Protein AF-A0A673IAR8-F1 (afdb_monomer_lite)

Foldseek 3Di:
DFPDCVNADDDDDDDDPPQFDPPDDQPEDADPLQVVVQVCVVVVHDDDPPDDRPHHPCSCVRNVVDNYDPPQWDFTDDQPDTDDIDGDDDDPPPDDPDDPDPPRDPDDDPPDDDCPDCVNPDDDPVPDDADDDPPPGDDDDDPPPCPDDD

pLDDT: mean 82.91, std 17.42, range [35.47, 97.69]

Sequence (150 aa):
MGGWEGGIRVPGIFRWPGRLNPRREVAEPTSLMDVFPTVVKLAGGMLPEDRILDGRDPMPLLEVRTNRSQHEFMFHYCGMYLNAVCWHPPDSEGAGAGRTGRDGAPQNSDPVERQLTWAKVLWKLWLQPCCGTFPFCSCEESKHTSAGAE

Structure (mmCIF, N/CA/C/O backbone):
data_AF-A0A673IAR8-F1
#
_entry.id   AF-A0A673IAR8-F1
#
loop_
_atom_site.group_PDB
_atom_site.id
_atom_site.type_symbol
_atom_site.label_atom_id
_atom_site.label_alt_id
_atom_site.label_comp_id
_atom_site.label_asym_id
_atom_site.label_entity_id
_atom_site.label_seq_id
_atom_site.pdbx_PDB_ins_code
_atom_site.Cartn_x
_atom_site.Cartn_y
_atom_site.Cartn_z
_atom_site.occupancy
_atom_site.B_iso_or_equiv
_atom_site.auth_seq_id
_atom_site.auth_comp_id
_atom_site.auth_asym_id
_atom_site.auth_atom_id
_atom_site.pdbx_PDB_model_num
ATOM 1 N N . MET A 1 1 ? 20.020 0.991 4.524 1.00 51.44 1 MET A N 1
ATOM 2 C CA . MET A 1 1 ? 19.304 1.657 5.635 1.00 51.44 1 MET A CA 1
ATOM 3 C C . MET A 1 1 ? 17.902 2.024 5.156 1.00 51.44 1 MET A C 1
ATOM 5 O O . MET A 1 1 ? 17.738 3.109 4.620 1.00 51.44 1 MET A O 1
ATOM 9 N N . GLY A 1 2 ? 16.921 1.121 5.255 1.00 62.41 2 GLY A N 1
ATOM 10 C CA . GLY A 1 2 ? 15.584 1.338 4.666 1.00 62.41 2 GLY A CA 1
ATOM 11 C C . GLY A 1 2 ? 14.395 1.006 5.572 1.00 62.41 2 GLY A C 1
ATOM 12 O O . GLY A 1 2 ? 13.291 0.900 5.068 1.00 62.41 2 GLY A O 1
ATOM 13 N N . GLY A 1 3 ? 14.606 0.806 6.877 1.00 74.19 3 GLY A N 1
ATOM 14 C CA . GLY A 1 3 ? 13.558 0.388 7.824 1.00 74.19 3 GLY A CA 1
ATOM 15 C C . GLY A 1 3 ? 13.262 1.403 8.930 1.00 74.19 3 GLY A C 1
ATOM 16 O O . GLY A 1 3 ? 12.807 1.014 9.996 1.00 74.19 3 GLY A O 1
ATOM 17 N N . TRP A 1 4 ? 13.591 2.680 8.726 1.00 84.00 4 TRP A N 1
ATOM 18 C CA . TRP A 1 4 ? 13.324 3.723 9.717 1.00 84.00 4 TRP A CA 1
ATOM 19 C C . TRP A 1 4 ? 11.894 4.240 9.588 1.00 84.00 4 TRP A C 1
ATOM 21 O O . TRP A 1 4 ? 11.406 4.429 8.474 1.00 84.00 4 TRP A O 1
ATOM 31 N N . GLU A 1 5 ? 11.270 4.560 10.722 1.00 83.50 5 GLU A N 1
ATOM 32 C CA . GLU A 1 5 ? 9.880 5.026 10.790 1.00 83.50 5 GLU A CA 1
ATOM 33 C C . GLU A 1 5 ? 9.597 6.195 9.838 1.00 83.50 5 GLU A C 1
ATOM 35 O O . GLU A 1 5 ? 8.595 6.189 9.132 1.00 83.50 5 GLU A O 1
ATOM 40 N N . GLY A 1 6 ? 10.525 7.154 9.733 1.00 88.94 6 GLY A N 1
ATOM 41 C CA . GLY A 1 6 ? 10.377 8.326 8.864 1.00 88.94 6 GLY A CA 1
ATOM 42 C C . GLY A 1 6 ? 10.298 8.025 7.360 1.00 88.94 6 GLY A C 1
ATOM 43 O O . GLY A 1 6 ? 9.932 8.913 6.598 1.00 88.94 6 GLY A O 1
ATOM 44 N N . GLY A 1 7 ? 10.644 6.809 6.922 1.00 87.75 7 GLY A N 1
ATOM 45 C CA . GLY A 1 7 ? 10.480 6.364 5.532 1.00 87.75 7 GLY A CA 1
ATOM 46 C C . GLY A 1 7 ? 9.320 5.389 5.314 1.00 87.75 7 GLY A C 1
ATOM 47 O O . GLY A 1 7 ? 8.922 5.178 4.172 1.00 87.75 7 GLY A O 1
ATOM 48 N N . ILE A 1 8 ? 8.794 4.787 6.383 1.00 90.75 8 ILE A N 1
ATOM 49 C CA . ILE A 1 8 ? 7.769 3.737 6.322 1.00 90.75 8 ILE A CA 1
ATOM 50 C C . ILE A 1 8 ? 6.395 4.274 6.729 1.00 90.75 8 ILE A C 1
ATOM 52 O O . ILE A 1 8 ? 5.400 3.988 6.061 1.00 90.75 8 ILE A O 1
ATOM 56 N N . ARG A 1 9 ? 6.320 5.065 7.805 1.00 92.38 9 ARG A N 1
ATOM 57 C CA . ARG A 1 9 ? 5.063 5.644 8.275 1.00 92.38 9 ARG A CA 1
ATOM 58 C C . ARG A 1 9 ? 4.722 6.881 7.463 1.00 92.38 9 ARG A C 1
ATOM 60 O O . ARG A 1 9 ? 5.439 7.878 7.472 1.00 92.38 9 ARG A O 1
ATOM 67 N N . VAL A 1 10 ? 3.580 6.811 6.793 1.00 94.62 10 VAL A N 1
ATOM 68 C CA . VAL A 1 10 ? 3.050 7.869 5.931 1.00 94.62 10 VAL A CA 1
ATOM 69 C C . VAL A 1 10 ? 1.666 8.317 6.408 1.00 94.62 10 VAL A C 1
ATOM 71 O O . VAL A 1 10 ? 0.982 7.559 7.100 1.00 94.62 10 VAL A O 1
ATOM 74 N N . PRO A 1 11 ? 1.216 9.535 6.054 1.00 95.31 11 PRO A N 1
ATOM 75 C CA . PRO A 1 11 ? -0.139 9.975 6.362 1.00 95.31 11 PRO A CA 1
ATOM 76 C C . PRO A 1 11 ? -1.191 9.106 5.657 1.00 95.31 11 PRO A C 1
ATOM 78 O O . PRO A 1 11 ? -1.165 8.964 4.435 1.00 95.31 11 PRO A O 1
ATOM 81 N N . GLY A 1 12 ? -2.150 8.576 6.418 1.00 94.25 12 GLY A N 1
ATOM 82 C CA . GLY A 1 12 ? -3.324 7.868 5.904 1.00 94.25 12 GLY A CA 1
ATOM 83 C C . GLY A 1 12 ? -4.606 8.549 6.377 1.00 94.25 12 GLY A C 1
ATOM 84 O O . GLY A 1 12 ? -4.857 8.621 7.577 1.00 94.25 12 GLY A O 1
ATOM 85 N N . ILE A 1 13 ? -5.414 9.071 5.449 1.00 95.62 13 ILE A N 1
ATOM 86 C CA . ILE A 1 13 ? -6.659 9.789 5.762 1.00 95.62 13 ILE A CA 1
ATOM 87 C C . ILE A 1 13 ? -7.796 9.210 4.922 1.00 95.62 13 ILE A C 1
ATOM 89 O O . ILE A 1 13 ? -7.731 9.207 3.695 1.00 95.62 13 ILE A O 1
ATOM 93 N N . PHE A 1 14 ? -8.871 8.790 5.589 1.00 94.56 14 PHE A N 1
ATOM 94 C CA . PHE A 1 14 ? -10.102 8.326 4.951 1.00 94.56 14 PHE A CA 1
ATOM 95 C C . PHE A 1 14 ? -11.239 9.312 5.219 1.00 94.56 14 PHE A C 1
ATOM 97 O O . PHE A 1 14 ? -11.453 9.742 6.353 1.00 94.56 14 PHE A O 1
ATOM 104 N N . ARG A 1 15 ? -12.004 9.659 4.177 1.00 95.56 15 ARG A N 1
ATOM 1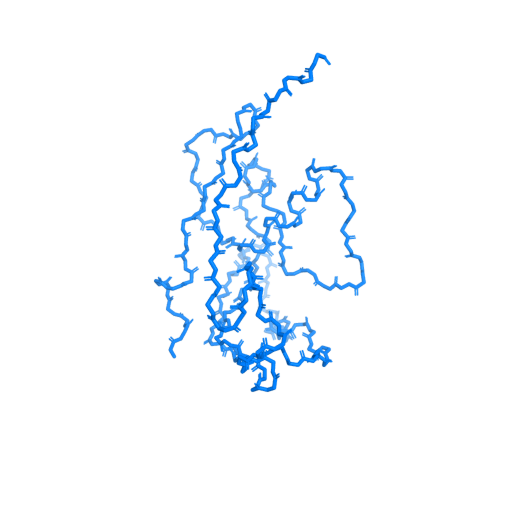05 C CA . ARG A 1 15 ? -13.187 10.521 4.292 1.00 95.56 15 ARG A CA 1
ATOM 106 C C . ARG A 1 15 ? -14.352 9.920 3.519 1.00 95.56 15 ARG A C 1
ATOM 108 O O . ARG A 1 15 ? -14.333 9.895 2.296 1.00 95.56 15 ARG A O 1
ATOM 115 N N . TRP A 1 16 ? -15.395 9.523 4.243 1.00 96.19 16 TRP A N 1
ATOM 116 C CA . TRP A 1 16 ? -16.649 9.057 3.656 1.00 96.19 16 TRP A CA 1
ATOM 117 C C . TRP A 1 16 ? -17.847 9.611 4.438 1.00 96.19 16 TRP A C 1
ATOM 119 O O . TRP A 1 16 ? -18.225 9.059 5.476 1.00 96.19 16 TRP A O 1
ATOM 129 N N . PRO A 1 17 ? -18.448 10.716 3.965 1.00 95.62 17 PRO A N 1
ATOM 130 C CA . PRO A 1 17 ? -19.618 11.310 4.604 1.00 95.62 17 PRO A CA 1
ATOM 131 C C . PRO A 1 17 ? -20.785 10.320 4.690 1.00 95.62 17 PRO A C 1
ATOM 133 O O . PRO A 1 17 ? -21.080 9.623 3.724 1.00 95.62 17 PRO A O 1
ATOM 136 N N . GLY A 1 18 ? -21.443 10.253 5.848 1.00 93.88 18 GLY A N 1
ATOM 137 C CA . GLY A 1 18 ? -22.592 9.367 6.075 1.00 93.88 18 GLY A CA 1
ATOM 138 C C . GLY A 1 18 ? -22.244 7.899 6.345 1.00 93.88 18 GLY A C 1
ATOM 139 O O . GLY A 1 18 ? -23.150 7.117 6.611 1.00 93.88 18 GLY A O 1
ATOM 140 N N . ARG A 1 19 ? -20.958 7.525 6.315 1.00 94.75 19 ARG A N 1
ATOM 141 C CA . ARG A 1 19 ? -20.508 6.153 6.598 1.00 94.75 19 ARG A CA 1
ATOM 142 C C . ARG A 1 19 ? -19.440 6.080 7.681 1.00 94.75 19 ARG A C 1
ATOM 144 O O . ARG A 1 19 ? -19.540 5.248 8.573 1.00 94.75 19 ARG A O 1
ATOM 151 N N . LEU A 1 20 ? -18.429 6.945 7.606 1.00 95.62 20 LEU A N 1
ATOM 152 C CA . LEU A 1 20 ? -17.345 6.992 8.586 1.00 95.62 20 LEU A CA 1
ATOM 153 C C . LEU A 1 20 ? -17.561 8.118 9.595 1.00 95.62 20 LEU A C 1
ATOM 155 O O . LEU A 1 20 ? -17.991 9.219 9.239 1.00 95.62 20 LEU A O 1
ATOM 159 N N . ASN A 1 21 ? -17.203 7.850 10.852 1.00 92.06 21 ASN A N 1
ATOM 160 C CA . ASN A 1 21 ? -17.265 8.847 11.914 1.00 92.06 21 ASN A CA 1
ATOM 161 C C . ASN A 1 21 ? -16.253 9.975 11.643 1.00 92.06 21 ASN A C 1
ATOM 163 O O . ASN A 1 21 ? -15.064 9.700 11.452 1.00 92.06 21 ASN A O 1
ATOM 167 N N . PRO A 1 22 ? -16.687 11.248 11.622 1.00 93.50 22 PRO A N 1
ATOM 168 C CA . PRO A 1 22 ? -15.791 12.365 11.359 1.00 93.50 22 PRO A CA 1
ATOM 169 C C . PRO A 1 22 ? -14.790 12.554 12.503 1.00 93.50 22 PRO A C 1
ATOM 171 O O . PRO A 1 22 ? -15.131 12.362 13.668 1.00 93.50 22 PRO A O 1
ATOM 174 N N . ARG A 1 23 ? -13.576 13.018 12.167 1.00 92.38 23 ARG A N 1
ATOM 175 C CA . ARG A 1 23 ? -12.498 13.348 13.126 1.00 92.38 23 ARG A CA 1
ATOM 176 C C . ARG A 1 23 ? -12.086 12.184 14.034 1.00 92.38 23 ARG A C 1
ATOM 178 O O . ARG A 1 23 ? -11.671 12.400 15.167 1.00 92.38 23 ARG A O 1
ATOM 185 N N . ARG A 1 24 ? -12.203 10.954 13.540 1.00 91.62 24 ARG A N 1
ATOM 186 C CA . ARG A 1 24 ? -11.697 9.782 14.243 1.00 91.62 24 ARG A CA 1
ATOM 187 C C . ARG A 1 24 ? -10.217 9.570 13.941 1.00 91.62 24 ARG A C 1
ATOM 189 O O . ARG A 1 24 ? -9.802 9.663 12.790 1.00 91.62 24 ARG A O 1
ATOM 196 N N . GLU A 1 25 ? -9.470 9.216 14.978 1.00 93.81 25 GLU A N 1
ATOM 197 C CA . GLU A 1 25 ? -8.097 8.737 14.882 1.00 93.81 25 GLU A CA 1
ATOM 198 C C . GLU A 1 25 ? -8.061 7.215 15.073 1.00 93.81 25 GLU A C 1
ATOM 200 O O . GLU A 1 25 ? -8.824 6.651 15.863 1.00 93.81 25 GLU A O 1
ATOM 205 N N . VAL A 1 26 ? -7.202 6.544 14.310 1.00 93.25 26 VAL A N 1
ATOM 206 C CA . VAL A 1 26 ? -6.966 5.102 14.386 1.00 93.25 26 VAL A CA 1
ATOM 207 C C . VAL A 1 26 ? -5.471 4.908 14.599 1.00 93.25 26 VAL A C 1
ATOM 209 O O . VAL A 1 26 ? -4.679 5.276 13.738 1.00 93.25 26 VAL A O 1
ATOM 212 N N . ALA A 1 27 ? -5.100 4.362 15.757 1.00 92.38 27 ALA A N 1
ATOM 213 C CA . ALA A 1 27 ? -3.704 4.121 16.132 1.00 92.38 27 ALA A CA 1
ATOM 214 C C . ALA A 1 27 ? -3.201 2.719 15.736 1.00 92.38 27 ALA A C 1
ATOM 216 O O . ALA A 1 27 ? -2.014 2.432 15.851 1.00 92.38 27 ALA A O 1
ATOM 217 N N . GLU A 1 28 ? -4.106 1.854 15.279 1.00 93.31 28 GLU A N 1
ATOM 218 C CA . GLU A 1 28 ? -3.793 0.500 14.834 1.00 93.31 28 GLU A CA 1
ATOM 219 C C . GLU A 1 28 ? -2.984 0.506 13.524 1.00 93.31 28 GLU A C 1
ATOM 221 O O . GLU A 1 28 ? -3.235 1.344 12.647 1.00 93.31 28 GLU A O 1
ATOM 226 N N . PRO A 1 29 ? -2.036 -0.434 13.359 1.00 92.56 29 PRO A N 1
ATOM 227 C CA . PRO A 1 29 ? -1.214 -0.506 12.163 1.00 92.56 29 PRO A CA 1
ATOM 228 C C . PRO A 1 29 ? -2.052 -0.812 10.917 1.00 92.56 29 PRO A C 1
ATOM 230 O O . PRO A 1 29 ? -2.907 -1.698 10.903 1.00 92.56 29 PRO A O 1
ATOM 233 N N . THR A 1 30 ? -1.783 -0.069 9.847 1.00 94.25 30 THR A N 1
ATOM 234 C CA . THR A 1 30 ? -2.411 -0.239 8.531 1.00 94.25 30 THR A CA 1
ATOM 235 C C . THR A 1 30 ? -1.351 -0.159 7.440 1.00 94.25 30 THR A C 1
ATOM 237 O O . THR A 1 30 ? -0.288 0.439 7.629 1.00 94.25 30 THR A O 1
ATOM 240 N N . SER A 1 31 ? -1.631 -0.777 6.296 1.00 94.56 31 SER A N 1
ATOM 241 C CA . SER A 1 31 ? -0.726 -0.848 5.150 1.00 94.56 31 SER A CA 1
ATOM 242 C C . SER A 1 31 ? -1.320 -0.141 3.936 1.00 94.56 31 SER A C 1
ATOM 244 O O . SER A 1 31 ? -2.527 -0.147 3.720 1.00 94.56 31 SER A O 1
ATOM 246 N N . LEU A 1 32 ? -0.472 0.402 3.059 1.00 95.19 32 LEU A N 1
ATOM 247 C CA . LEU A 1 32 ? -0.923 0.897 1.753 1.00 95.19 32 LEU A CA 1
ATOM 248 C C . LEU A 1 32 ? -1.582 -0.220 0.918 1.00 95.19 32 LEU A C 1
ATOM 250 O O . LEU A 1 32 ? -2.496 0.041 0.136 1.00 95.19 32 LEU A O 1
ATOM 254 N N . MET A 1 33 ? -1.151 -1.470 1.119 1.00 95.94 33 MET A N 1
ATOM 255 C CA . MET A 1 33 ? -1.710 -2.646 0.445 1.00 95.94 33 MET A CA 1
ATOM 256 C C . MET A 1 33 ? -3.171 -2.913 0.830 1.00 95.94 33 MET A C 1
ATOM 258 O O . MET A 1 33 ? -3.875 -3.579 0.077 1.00 95.94 33 MET A O 1
ATOM 262 N N . ASP A 1 34 ? -3.646 -2.357 1.947 1.00 96.12 34 ASP A N 1
ATOM 263 C CA . ASP A 1 34 ? -5.021 -2.502 2.439 1.00 96.12 34 ASP A CA 1
ATOM 264 C C . ASP A 1 34 ? -6.039 -1.808 1.532 1.00 96.12 34 ASP A C 1
ATOM 266 O O . ASP A 1 34 ? -7.195 -2.224 1.455 1.00 96.12 34 ASP A O 1
ATOM 270 N N . VAL A 1 35 ? -5.623 -0.780 0.784 1.00 96.19 35 VAL A N 1
ATOM 271 C CA . VAL A 1 35 ? -6.511 -0.044 -0.129 1.00 96.19 35 VAL A CA 1
ATOM 272 C C . VAL A 1 35 ? -7.084 -0.968 -1.205 1.00 96.19 35 VAL A C 1
ATOM 274 O O . VAL A 1 35 ? -8.273 -0.885 -1.509 1.00 96.19 35 VAL A O 1
ATOM 277 N N . PHE A 1 36 ? -6.274 -1.883 -1.745 1.00 97.06 36 PHE A N 1
ATOM 278 C CA . PHE A 1 36 ? -6.696 -2.796 -2.808 1.00 97.06 36 PHE A CA 1
ATOM 279 C C . PHE A 1 36 ? -7.883 -3.689 -2.404 1.00 97.06 36 PHE A C 1
ATOM 281 O O . PHE A 1 36 ? -8.946 -3.557 -3.020 1.00 97.06 36 PHE A O 1
ATOM 288 N N . PRO A 1 37 ? -7.782 -4.557 -1.373 1.00 96.81 37 PRO A N 1
ATOM 289 C CA . PRO A 1 37 ? -8.891 -5.426 -1.003 1.00 96.81 37 PRO A CA 1
ATOM 290 C C . PRO A 1 37 ? -10.112 -4.640 -0.520 1.00 96.81 37 PRO A C 1
ATOM 292 O O . PRO A 1 37 ? -11.243 -5.082 -0.717 1.00 96.81 37 PRO A O 1
ATOM 295 N N . THR A 1 38 ? -9.896 -3.463 0.064 1.00 96.31 38 THR A N 1
ATOM 296 C CA . THR A 1 38 ? -10.964 -2.570 0.520 1.00 96.31 38 THR A CA 1
ATOM 297 C C . THR A 1 38 ? -11.801 -2.050 -0.634 1.00 96.31 38 THR A C 1
ATOM 299 O O . THR A 1 38 ? -13.018 -2.214 -0.642 1.00 96.31 38 THR A O 1
ATOM 302 N N . VAL A 1 39 ? -11.160 -1.448 -1.639 1.00 97.25 39 VAL A N 1
ATOM 303 C CA . VAL A 1 39 ? -11.864 -0.872 -2.790 1.00 97.25 39 VAL A CA 1
ATOM 304 C C . VAL A 1 39 ? -12.582 -1.962 -3.583 1.00 97.25 39 VAL A C 1
ATOM 306 O O . VAL A 1 39 ? -13.739 -1.765 -3.950 1.00 97.25 39 VAL A O 1
ATOM 309 N N . VAL A 1 40 ? -11.952 -3.126 -3.784 1.00 97.69 40 VAL A N 1
ATOM 310 C CA . VAL A 1 40 ? -12.586 -4.262 -4.478 1.00 97.69 40 VAL A CA 1
ATOM 311 C C . VAL A 1 40 ? -13.864 -4.697 -3.758 1.00 97.69 40 VAL A C 1
ATOM 313 O O . VAL A 1 40 ? -14.914 -4.790 -4.392 1.00 97.69 40 VAL A O 1
ATOM 316 N N . LYS A 1 41 ? -13.811 -4.895 -2.435 1.00 96.25 41 LYS A N 1
ATOM 317 C CA . LYS A 1 41 ? -14.993 -5.272 -1.644 1.00 96.25 41 LYS A CA 1
ATOM 318 C C . LYS A 1 41 ? -16.083 -4.205 -1.672 1.00 96.25 41 LYS A C 1
ATOM 320 O O . LYS A 1 41 ? -17.257 -4.537 -1.813 1.00 96.25 41 LYS A O 1
ATOM 325 N N . LEU A 1 42 ? -15.715 -2.930 -1.554 1.00 96.19 42 LEU A N 1
ATOM 326 C CA . LEU A 1 42 ? -16.669 -1.817 -1.597 1.00 96.19 42 LEU A CA 1
ATOM 327 C C . LEU A 1 42 ? -17.355 -1.685 -2.961 1.00 96.19 42 LEU A C 1
ATOM 329 O O . LEU A 1 42 ? -18.520 -1.299 -3.012 1.00 96.19 42 LEU A O 1
ATOM 333 N N . ALA A 1 43 ? -16.656 -2.032 -4.042 1.00 97.56 43 ALA A N 1
ATOM 334 C CA . ALA A 1 43 ? -17.206 -2.092 -5.392 1.00 97.56 43 ALA A CA 1
ATOM 335 C C . ALA A 1 43 ? -18.036 -3.366 -5.664 1.00 97.56 43 ALA A C 1
ATOM 337 O O . ALA A 1 43 ? -18.586 -3.505 -6.753 1.00 97.56 43 ALA A O 1
ATOM 338 N N . GLY A 1 44 ? -18.127 -4.299 -4.706 1.00 96.94 44 GLY A N 1
ATOM 339 C CA . GLY A 1 44 ? -18.815 -5.583 -4.879 1.00 96.94 44 GLY A CA 1
ATOM 340 C C . GLY A 1 44 ? -18.045 -6.598 -5.733 1.00 96.94 44 GLY A C 1
ATOM 341 O O . GLY A 1 44 ? -18.638 -7.552 -6.230 1.00 96.94 44 GLY A O 1
ATOM 342 N N . GLY A 1 45 ? -16.741 -6.392 -5.931 1.00 97.00 45 GLY A N 1
ATOM 343 C CA . GLY A 1 45 ? -15.876 -7.305 -6.672 1.00 97.00 45 GLY A CA 1
ATOM 344 C C . GLY A 1 45 ? -15.416 -8.508 -5.845 1.00 97.00 45 GLY A C 1
ATOM 345 O O . GLY A 1 45 ? -15.508 -8.527 -4.616 1.00 97.00 45 GLY A O 1
ATOM 346 N N . MET A 1 46 ? -14.871 -9.508 -6.537 1.00 96.56 46 MET A N 1
ATOM 347 C CA . MET A 1 46 ? -14.261 -10.692 -5.930 1.00 96.56 46 MET A CA 1
ATOM 348 C C . MET A 1 46 ? -12.741 -10.538 -5.878 1.00 96.56 46 MET A C 1
ATOM 350 O O . MET A 1 46 ? -12.129 -10.024 -6.816 1.00 96.56 46 MET A O 1
ATOM 354 N N . LEU A 1 47 ? -12.131 -10.980 -4.779 1.00 95.88 47 LEU A N 1
ATOM 355 C CA . LEU A 1 47 ? -10.677 -11.001 -4.649 1.00 95.88 47 LEU A CA 1
ATOM 356 C C . LEU A 1 47 ? -10.094 -12.225 -5.364 1.00 95.88 47 LEU A C 1
ATOM 358 O O . LEU A 1 47 ? -10.753 -13.263 -5.412 1.00 95.88 47 LEU A O 1
ATOM 362 N N . PRO A 1 48 ? -8.870 -12.122 -5.906 1.00 94.56 48 PRO A N 1
ATOM 363 C CA . PRO A 1 48 ? -8.179 -13.272 -6.470 1.00 94.56 48 PRO A CA 1
ATOM 364 C C . PRO A 1 48 ? -7.924 -14.338 -5.395 1.00 94.56 48 PRO A C 1
ATOM 366 O O . PRO A 1 48 ? -7.433 -14.025 -4.313 1.00 94.56 48 PRO A O 1
ATOM 369 N N . GLU A 1 49 ? -8.234 -15.593 -5.720 1.00 93.56 49 GLU A N 1
ATOM 370 C CA . GLU A 1 49 ? -7.971 -16.767 -4.869 1.00 93.56 49 GLU A CA 1
ATOM 371 C C . GLU A 1 49 ? -6.679 -17.500 -5.270 1.00 93.56 49 GLU A C 1
ATOM 373 O O . GLU A 1 49 ? -6.209 -18.386 -4.562 1.00 93.56 49 GLU A O 1
ATOM 378 N N . ASP A 1 50 ? -6.082 -17.120 -6.404 1.00 93.00 50 ASP A N 1
ATOM 379 C CA . ASP A 1 50 ? -4.885 -17.739 -6.984 1.00 93.00 50 ASP A CA 1
ATOM 380 C C . ASP A 1 50 ? -3.567 -17.245 -6.364 1.00 93.00 50 ASP A C 1
ATOM 382 O O . ASP A 1 50 ? -2.491 -17.707 -6.741 1.00 93.00 50 ASP A O 1
ATOM 386 N N . ARG A 1 51 ? -3.631 -16.284 -5.436 1.00 89.19 51 ARG A N 1
ATOM 387 C CA . ARG A 1 51 ? -2.465 -15.674 -4.791 1.00 89.19 51 ARG A CA 1
ATOM 388 C C . ARG A 1 51 ? -2.793 -15.177 -3.392 1.00 89.19 51 ARG A C 1
ATOM 390 O O . ARG A 1 51 ? -3.923 -14.800 -3.095 1.00 89.19 51 ARG A O 1
ATOM 397 N N . ILE A 1 52 ? -1.768 -15.111 -2.552 1.00 90.31 52 ILE A N 1
ATOM 398 C CA . ILE A 1 52 ? -1.873 -14.528 -1.215 1.00 90.31 52 ILE A CA 1
ATOM 399 C C . ILE A 1 52 ? -1.891 -13.002 -1.340 1.00 90.31 52 ILE A C 1
ATOM 401 O O . ILE A 1 52 ? -1.123 -12.421 -2.106 1.00 90.31 52 ILE A O 1
ATOM 405 N N . LEU A 1 53 ? -2.779 -12.360 -0.583 1.00 91.62 53 LEU A N 1
ATOM 406 C CA . LEU A 1 53 ? -2.841 -10.909 -0.453 1.00 91.62 53 LEU A CA 1
ATOM 407 C C . LEU A 1 53 ? -2.409 -10.515 0.959 1.00 91.62 53 LEU A C 1
ATOM 409 O O . LEU A 1 53 ? -3.043 -10.912 1.936 1.00 91.62 53 LEU A O 1
ATOM 413 N N . ASP A 1 54 ? -1.365 -9.695 1.051 1.00 91.75 54 ASP A N 1
ATOM 414 C CA . ASP A 1 54 ? -0.895 -9.155 2.332 1.00 91.75 54 ASP A CA 1
ATOM 415 C C . ASP A 1 54 ? -1.821 -8.052 2.867 1.00 91.75 54 ASP A C 1
ATOM 417 O O . ASP A 1 54 ? -1.927 -7.844 4.075 1.00 91.75 54 ASP A O 1
ATOM 421 N N . GLY A 1 55 ? -2.510 -7.345 1.965 1.00 93.56 55 GLY A N 1
ATOM 422 C CA . GLY A 1 55 ? -3.471 -6.306 2.318 1.00 93.56 55 GLY A CA 1
ATOM 423 C C . GLY A 1 55 ? -4.689 -6.863 3.057 1.00 93.56 55 GLY A C 1
ATOM 424 O O . GLY A 1 55 ? -5.242 -7.905 2.696 1.00 93.56 55 GLY A O 1
ATOM 425 N N . ARG A 1 56 ? -5.159 -6.125 4.059 1.00 93.88 56 ARG A N 1
ATOM 426 C CA . ARG A 1 56 ? -6.351 -6.431 4.857 1.00 93.88 56 ARG A CA 1
ATOM 427 C C . ARG A 1 56 ? -7.357 -5.301 4.725 1.00 93.88 56 ARG A C 1
ATOM 429 O O . ARG A 1 56 ? -6.990 -4.147 4.608 1.00 93.88 56 ARG A O 1
ATOM 436 N N . ASP A 1 57 ? -8.641 -5.626 4.732 1.00 94.94 57 ASP A N 1
ATOM 437 C CA . ASP A 1 57 ? -9.6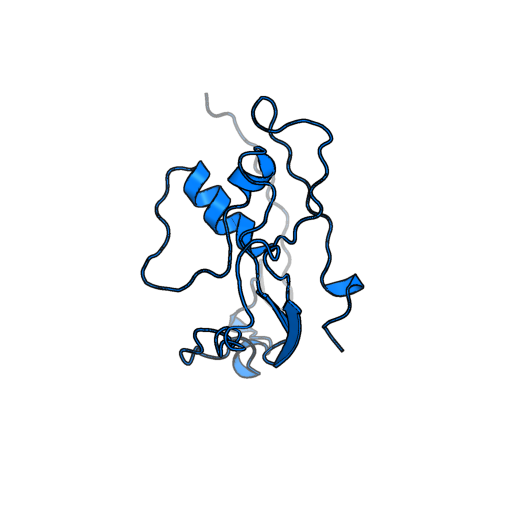97 -4.613 4.653 1.00 94.94 57 ASP A CA 1
ATOM 438 C C . ASP A 1 57 ? -9.834 -3.893 6.011 1.00 94.94 57 ASP A C 1
ATOM 440 O O . ASP A 1 57 ? -10.247 -4.540 6.980 1.00 94.94 57 ASP A O 1
ATOM 444 N N . PRO A 1 58 ? -9.506 -2.588 6.126 1.00 95.00 58 PRO A N 1
ATOM 445 C CA . PRO A 1 58 ? -9.608 -1.835 7.357 1.00 95.00 58 PRO A CA 1
ATOM 446 C C . PRO A 1 58 ? -11.008 -1.239 7.540 1.00 95.00 58 PRO A C 1
ATOM 448 O O . PRO A 1 58 ? -11.233 -0.576 8.548 1.00 95.00 58 PRO A O 1
ATOM 451 N N . MET A 1 59 ? -11.980 -1.450 6.641 1.00 95.00 59 MET A N 1
ATOM 452 C CA . MET A 1 59 ? -13.339 -0.922 6.830 1.00 95.00 59 MET A CA 1
ATOM 453 C C . MET A 1 59 ? -13.970 -1.333 8.165 1.00 95.00 59 MET A C 1
ATOM 455 O O . MET A 1 59 ? -14.523 -0.454 8.825 1.00 95.00 59 MET A O 1
ATOM 459 N N . PRO A 1 60 ? -13.847 -2.587 8.649 1.00 94.06 60 PRO A N 1
ATOM 460 C CA . PRO A 1 60 ? -14.319 -2.944 9.985 1.00 94.06 60 PRO A CA 1
ATOM 461 C C . PRO A 1 60 ? -13.671 -2.099 11.089 1.00 94.06 60 PRO A C 1
ATOM 463 O O . PRO A 1 60 ? -14.340 -1.721 12.050 1.00 94.06 60 PRO A O 1
ATOM 466 N N . LEU A 1 61 ? -12.386 -1.767 10.943 1.00 93.69 61 LEU A N 1
ATOM 467 C CA . LEU A 1 61 ? -11.665 -0.906 11.874 1.00 93.69 61 LEU A CA 1
ATOM 468 C C . LEU A 1 61 ? -12.174 0.534 11.774 1.00 93.69 61 LEU A C 1
ATOM 470 O O . LEU A 1 61 ? -12.493 1.118 12.804 1.00 93.69 61 LEU A O 1
ATOM 474 N N . LEU A 1 62 ? -12.333 1.084 10.564 1.00 93.62 62 LEU A N 1
ATOM 475 C CA . LEU A 1 62 ? -12.802 2.453 10.290 1.00 93.62 62 LEU A CA 1
ATOM 476 C C . LEU A 1 62 ? -14.274 2.688 10.680 1.00 93.62 62 LEU A C 1
ATOM 478 O O . LEU A 1 62 ? -14.626 3.786 11.119 1.00 93.62 62 LEU A O 1
ATOM 482 N N . GLU A 1 63 ? -15.112 1.657 10.598 1.00 94.25 63 GLU A N 1
ATOM 483 C CA . GLU A 1 63 ? -16.533 1.671 10.980 1.00 94.25 63 GLU A CA 1
ATOM 484 C C . GLU A 1 63 ? -16.768 1.336 12.468 1.00 94.25 63 GLU A C 1
ATOM 486 O O . GLU A 1 63 ? -17.914 1.247 12.897 1.00 94.25 63 GLU A O 1
ATOM 491 N N . VAL A 1 64 ? -15.705 1.171 13.270 1.00 91.75 64 VAL A N 1
ATOM 492 C CA . VAL A 1 64 ? -15.779 0.825 14.711 1.00 91.75 64 VAL A CA 1
ATOM 493 C C . VAL A 1 64 ? -16.461 -0.534 14.951 1.00 91.75 64 VAL A C 1
ATOM 495 O O . VAL A 1 64 ? -17.091 -0.771 15.977 1.00 91.75 64 VAL A O 1
ATOM 498 N N . ARG A 1 65 ? -16.350 -1.459 13.996 1.00 91.25 65 ARG A N 1
ATOM 499 C CA . ARG A 1 65 ? -16.805 -2.850 14.167 1.00 91.25 65 ARG A CA 1
ATOM 500 C C . ARG A 1 65 ? -15.752 -3.710 14.861 1.00 91.25 65 ARG A C 1
ATOM 502 O O . ARG A 1 65 ? -16.082 -4.730 15.451 1.00 91.25 65 ARG A O 1
ATOM 509 N N . THR A 1 66 ? -14.491 -3.293 14.784 1.00 91.75 66 THR A N 1
ATOM 510 C CA . THR A 1 66 ? -13.360 -3.843 15.534 1.00 91.75 66 THR A CA 1
ATOM 511 C C . THR A 1 66 ? -12.465 -2.702 16.009 1.00 91.75 66 THR A C 1
ATOM 513 O O . THR A 1 66 ? -12.402 -1.645 15.376 1.00 91.75 66 THR A O 1
ATOM 516 N N . ASN A 1 67 ? -11.760 -2.933 17.113 1.00 87.50 67 ASN A N 1
ATOM 517 C CA . ASN A 1 67 ? -10.738 -2.027 17.637 1.00 87.50 67 ASN A CA 1
ATOM 518 C C . ASN A 1 67 ? -9.318 -2.454 17.248 1.00 87.50 67 ASN A C 1
ATOM 520 O O . ASN A 1 67 ? -8.370 -1.773 17.617 1.00 87.50 67 ASN A O 1
ATOM 524 N N . ARG A 1 68 ? -9.174 -3.568 16.520 1.00 89.00 68 ARG A N 1
ATOM 525 C CA . ARG A 1 68 ? -7.888 -4.171 16.167 1.00 89.00 68 ARG A CA 1
ATOM 526 C C . ARG A 1 68 ? -7.737 -4.329 14.663 1.00 89.00 68 ARG A C 1
ATOM 528 O O . ARG A 1 68 ? -8.683 -4.731 13.975 1.00 89.00 68 ARG A O 1
ATOM 535 N N . SER A 1 69 ? -6.542 -4.026 14.174 1.00 88.38 69 SER A N 1
ATOM 536 C CA . SER A 1 69 ? -6.105 -4.370 12.824 1.00 88.38 69 SER A CA 1
ATOM 537 C C . SER A 1 69 ? -5.923 -5.882 12.682 1.00 88.38 69 SER A C 1
ATOM 539 O O . SER A 1 69 ? -5.708 -6.608 13.649 1.00 88.38 69 SER A O 1
ATOM 541 N N . GLN A 1 70 ? -6.001 -6.366 11.445 1.00 87.62 70 GLN A N 1
ATOM 542 C CA . GLN A 1 70 ? -5.696 -7.763 11.117 1.00 87.62 70 GLN A CA 1
ATOM 543 C C . GLN A 1 70 ? -4.191 -7.986 10.875 1.00 87.62 70 GLN A C 1
ATOM 545 O O . GLN A 1 70 ? -3.793 -9.063 10.436 1.00 87.62 70 GLN A O 1
ATOM 550 N N . HIS A 1 71 ? -3.365 -6.966 11.128 1.00 90.31 71 HIS A N 1
ATOM 551 C CA . HIS A 1 71 ? -1.927 -6.968 10.881 1.00 90.31 71 HIS A CA 1
ATOM 552 C C . HIS A 1 71 ? -1.167 -7.292 12.164 1.00 90.31 71 HIS A C 1
ATOM 554 O O . HIS A 1 71 ? -0.785 -6.398 12.914 1.00 90.31 71 HIS A O 1
ATOM 560 N N . GLU A 1 72 ? -0.927 -8.580 12.407 1.00 88.81 72 GLU A N 1
ATOM 561 C CA . GLU A 1 72 ? -0.042 -9.020 13.495 1.00 88.81 72 GLU A CA 1
ATOM 562 C C . GLU A 1 72 ? 1.439 -8.835 13.129 1.00 88.81 72 GLU A C 1
ATOM 564 O O . GLU A 1 72 ? 2.255 -8.445 13.960 1.00 88.81 72 GLU A O 1
ATOM 569 N N . PHE A 1 73 ? 1.788 -9.081 11.866 1.00 89.50 73 PHE A N 1
ATOM 570 C CA . PHE A 1 73 ? 3.133 -8.887 11.337 1.00 89.50 73 PHE A CA 1
ATOM 571 C C . PHE A 1 73 ? 3.083 -7.988 10.108 1.00 89.50 73 PHE A C 1
ATOM 573 O O . PHE A 1 73 ? 2.288 -8.211 9.197 1.00 89.50 73 PHE A O 1
ATOM 580 N N . MET A 1 74 ? 3.980 -7.007 10.054 1.00 89.69 74 MET A N 1
ATOM 581 C CA . MET A 1 74 ? 4.243 -6.213 8.857 1.00 89.69 74 MET A CA 1
ATOM 582 C C . MET A 1 74 ? 5.716 -6.321 8.485 1.00 89.69 74 MET A C 1
ATOM 584 O O . MET A 1 74 ? 6.602 -6.149 9.323 1.00 89.69 74 MET A O 1
ATOM 588 N N . PHE A 1 75 ? 5.977 -6.582 7.209 1.00 90.81 75 PHE A N 1
ATOM 589 C CA . PHE A 1 75 ? 7.321 -6.769 6.677 1.00 90.81 75 PHE A CA 1
ATOM 590 C C . PHE A 1 75 ? 7.755 -5.528 5.897 1.00 90.81 75 PHE A C 1
ATOM 592 O O . PHE A 1 75 ? 7.058 -5.076 4.988 1.00 90.81 75 PHE A O 1
ATOM 599 N N . HIS A 1 76 ? 8.927 -4.985 6.225 1.00 91.25 76 HIS A N 1
ATOM 600 C CA . HIS A 1 76 ? 9.489 -3.815 5.555 1.00 91.25 76 HIS A CA 1
ATOM 601 C C . HIS A 1 76 ? 10.693 -4.218 4.708 1.00 91.25 76 HIS A C 1
ATOM 603 O O . HIS A 1 76 ? 11.738 -4.633 5.222 1.00 91.25 76 HIS A O 1
ATOM 609 N N . TYR A 1 77 ? 10.544 -4.078 3.393 1.00 90.31 77 TYR A N 1
ATOM 610 C CA . TYR A 1 77 ? 11.563 -4.417 2.406 1.00 90.31 77 TYR A CA 1
ATOM 611 C C . TYR A 1 77 ? 12.306 -3.171 1.914 1.00 90.31 77 TYR A C 1
ATOM 613 O O . TYR A 1 77 ? 11.730 -2.095 1.779 1.00 90.31 77 TYR A O 1
ATOM 621 N N . CYS A 1 78 ? 13.587 -3.331 1.580 1.00 89.25 78 CYS A N 1
ATOM 622 C CA . CYS A 1 78 ? 14.355 -2.359 0.802 1.00 89.25 78 CYS A CA 1
ATOM 623 C C . CYS A 1 78 ? 14.920 -3.081 -0.423 1.00 89.25 78 CYS A C 1
ATOM 625 O O . CYS A 1 78 ? 15.820 -3.922 -0.310 1.00 89.25 78 CYS A O 1
ATOM 627 N N . GLY A 1 79 ? 14.343 -2.803 -1.593 1.00 88.12 79 GLY A N 1
ATOM 628 C CA . GLY A 1 79 ? 14.580 -3.607 -2.787 1.00 88.12 79 GLY A CA 1
ATOM 629 C C . GLY A 1 79 ? 14.128 -5.050 -2.558 1.00 88.12 79 GLY A C 1
ATOM 630 O O . GLY A 1 79 ? 12.958 -5.299 -2.299 1.00 88.12 79 GLY A O 1
ATOM 631 N N . MET A 1 80 ? 15.063 -5.997 -2.633 1.00 87.19 80 MET A N 1
ATOM 632 C CA . MET A 1 80 ? 14.784 -7.431 -2.462 1.00 87.19 80 MET A CA 1
ATOM 633 C C . MET A 1 80 ? 15.110 -7.968 -1.066 1.00 87.19 80 MET A C 1
ATOM 635 O O . MET A 1 80 ? 15.008 -9.169 -0.834 1.00 87.19 80 MET A O 1
ATOM 639 N N . TYR A 1 81 ? 15.544 -7.103 -0.151 1.00 87.69 81 TYR A N 1
ATOM 640 C CA . TYR A 1 81 ? 16.000 -7.509 1.172 1.00 87.69 81 TYR A CA 1
ATOM 641 C C . TYR A 1 81 ? 14.965 -7.143 2.229 1.00 87.69 81 TYR A C 1
ATOM 643 O O . TYR A 1 81 ? 14.519 -5.994 2.296 1.00 87.69 81 TYR A O 1
ATOM 651 N N . LEU A 1 82 ? 14.630 -8.099 3.092 1.00 88.81 82 LEU A N 1
ATOM 652 C CA . LEU A 1 82 ? 13.861 -7.833 4.302 1.00 88.81 82 LEU A CA 1
ATOM 653 C C . LEU A 1 82 ? 14.733 -7.023 5.275 1.00 88.81 82 LEU A C 1
ATOM 655 O O . LEU A 1 82 ? 15.827 -7.457 5.626 1.00 88.81 82 LEU A O 1
ATOM 659 N N . ASN A 1 83 ? 14.282 -5.828 5.662 1.00 89.62 83 ASN A N 1
ATOM 660 C CA . ASN A 1 83 ? 15.046 -4.906 6.514 1.00 89.62 83 ASN A CA 1
ATOM 661 C C . ASN A 1 83 ? 14.504 -4.822 7.940 1.00 89.62 83 ASN A C 1
ATOM 663 O O . ASN A 1 83 ? 15.290 -4.656 8.869 1.00 89.62 83 ASN A O 1
ATOM 667 N N . ALA A 1 84 ? 13.187 -4.901 8.113 1.00 89.19 84 ALA A N 1
ATOM 668 C CA . ALA A 1 84 ? 12.557 -4.857 9.424 1.00 89.19 84 ALA A CA 1
ATOM 669 C C . ALA A 1 84 ? 11.241 -5.638 9.422 1.00 89.19 84 ALA A C 1
ATOM 671 O O . ALA A 1 84 ? 10.617 -5.826 8.375 1.00 89.19 84 ALA A O 1
ATOM 672 N N . VAL A 1 85 ? 10.834 -6.072 10.611 1.00 89.75 85 VAL A N 1
ATOM 673 C CA . VAL A 1 85 ? 9.536 -6.694 10.865 1.00 89.75 85 VAL A CA 1
ATOM 674 C C . VAL A 1 85 ? 8.913 -5.978 12.052 1.00 89.75 85 VAL A C 1
ATOM 676 O O . VAL A 1 85 ? 9.523 -5.905 13.118 1.00 89.75 85 VAL A O 1
ATOM 679 N N . CYS A 1 86 ? 7.713 -5.447 11.859 1.00 88.50 86 CYS A N 1
ATOM 680 C CA . CYS A 1 86 ? 6.906 -4.884 12.930 1.00 88.50 86 CYS A CA 1
ATOM 681 C C . CYS A 1 86 ? 5.946 -5.965 13.412 1.00 88.50 86 CYS A C 1
ATOM 683 O O . CYS A 1 86 ? 5.105 -6.432 12.646 1.00 88.50 86 CYS A O 1
ATOM 685 N N . TRP A 1 87 ? 6.101 -6.371 14.668 1.00 89.00 87 TRP A N 1
ATOM 686 C CA . TRP A 1 87 ? 5.219 -7.327 15.324 1.00 89.00 87 TRP A CA 1
ATOM 687 C C . TRP A 1 87 ? 4.270 -6.591 16.267 1.00 89.00 87 TRP A C 1
ATOM 689 O O . TRP A 1 87 ? 4.704 -5.782 17.091 1.00 89.00 87 TRP A O 1
ATOM 699 N N . HIS A 1 88 ? 2.980 -6.872 16.132 1.00 86.06 88 HIS A N 1
ATOM 700 C CA . HIS A 1 88 ? 1.905 -6.289 16.911 1.00 86.06 88 HIS A CA 1
ATOM 701 C C . HIS A 1 88 ? 1.094 -7.412 17.581 1.00 86.06 88 HIS A C 1
ATOM 703 O O . HIS A 1 88 ? 0.159 -7.938 16.976 1.00 86.06 88 HIS A O 1
ATOM 709 N N . PRO A 1 89 ? 1.466 -7.827 18.808 1.00 79.94 89 PRO A N 1
ATOM 710 C CA . PRO A 1 89 ? 0.882 -9.000 19.454 1.00 79.94 89 PRO A CA 1
ATOM 711 C C . PRO A 1 89 ? -0.619 -8.827 19.715 1.00 79.94 89 PRO A C 1
ATOM 713 O O . PRO A 1 89 ? -1.042 -7.716 20.048 1.00 79.94 89 PRO A O 1
ATOM 716 N N . PRO A 1 90 ? -1.425 -9.900 19.621 1.00 76.19 90 PRO A N 1
ATOM 717 C CA . PRO A 1 90 ? -2.793 -9.892 20.131 1.00 76.19 90 PRO A CA 1
ATOM 718 C C . PRO A 1 90 ? -2.800 -9.755 21.664 1.00 76.19 90 PRO A C 1
ATOM 720 O O . PRO A 1 90 ? -1.910 -10.273 22.339 1.00 76.19 90 PRO A O 1
ATOM 723 N N . ASP A 1 91 ? -3.805 -9.064 22.215 1.00 66.56 91 ASP A N 1
ATOM 724 C CA . ASP A 1 91 ? -3.930 -8.867 23.663 1.00 66.56 91 ASP A CA 1
ATOM 725 C C . ASP A 1 91 ? -4.031 -10.210 24.406 1.00 66.56 91 ASP A C 1
ATOM 727 O O . ASP A 1 91 ? -4.760 -11.127 24.019 1.00 66.56 91 ASP A O 1
ATOM 731 N N . SER A 1 92 ? -3.274 -10.323 25.497 1.00 52.19 92 SER A N 1
ATOM 732 C CA . SER A 1 92 ? -3.140 -11.527 26.312 1.00 52.19 92 SER A CA 1
ATOM 733 C C . SER A 1 92 ? -4.325 -11.721 27.266 1.00 52.19 92 SER A C 1
ATOM 735 O O . SER A 1 92 ? -4.152 -11.701 28.481 1.00 52.19 92 SER A O 1
ATOM 737 N N . GLU A 1 93 ? -5.526 -11.951 26.743 1.00 47.50 93 GLU A N 1
ATOM 738 C CA . GLU A 1 93 ? -6.602 -12.601 27.502 1.00 47.50 93 GLU A CA 1
ATOM 739 C C . GLU A 1 93 ? -6.862 -13.988 26.903 1.00 47.50 93 GLU A C 1
ATOM 741 O O . GLU A 1 93 ? -7.794 -14.208 26.138 1.00 47.50 93 GLU A O 1
ATOM 746 N N . GLY A 1 94 ? -5.977 -14.941 27.231 1.00 46.03 94 GLY A N 1
ATOM 747 C CA . GLY A 1 94 ? -6.228 -16.373 27.011 1.00 46.03 94 GLY A CA 1
ATOM 748 C C . GLY A 1 94 ? -5.141 -17.188 26.306 1.00 46.03 94 GLY A C 1
ATOM 749 O O . GLY A 1 94 ? -5.289 -18.403 26.208 1.00 46.03 94 GLY A O 1
ATOM 750 N N . ALA A 1 95 ? -4.035 -16.596 25.855 1.00 43.56 95 ALA A N 1
ATOM 751 C CA . ALA A 1 95 ? -2.937 -17.364 25.265 1.00 43.56 95 ALA A CA 1
ATOM 752 C C . ALA A 1 95 ? -1.848 -17.642 26.311 1.00 43.56 95 ALA A C 1
ATOM 754 O O . ALA A 1 95 ? -0.941 -16.841 26.533 1.00 43.56 95 ALA A O 1
ATOM 755 N N . GLY A 1 96 ? -1.954 -18.796 26.976 1.00 36.31 96 GLY A N 1
ATOM 756 C CA . GLY A 1 96 ? -0.847 -19.364 27.740 1.00 36.31 96 GLY A CA 1
ATOM 757 C C . GLY A 1 96 ? 0.407 -19.475 26.871 1.00 36.31 96 GLY A C 1
ATOM 758 O O . GLY A 1 96 ? 0.309 -19.657 25.660 1.00 36.31 96 GLY A O 1
ATOM 759 N N . ALA A 1 97 ? 1.575 -19.359 27.506 1.00 44.66 97 ALA A N 1
ATOM 760 C CA . ALA A 1 97 ? 2.893 -19.531 26.902 1.00 44.66 97 ALA A CA 1
ATOM 761 C C . ALA A 1 97 ? 2.922 -20.764 25.979 1.00 44.66 97 ALA A C 1
ATOM 763 O O . ALA A 1 97 ? 3.064 -21.903 26.420 1.00 44.66 97 ALA A O 1
ATOM 764 N N . GLY A 1 98 ? 2.731 -20.527 24.685 1.00 35.91 98 GLY A N 1
ATOM 765 C CA . GLY A 1 98 ? 2.386 -21.560 23.725 1.00 35.91 98 GLY A CA 1
ATOM 766 C C . GLY A 1 98 ? 3.054 -21.267 22.401 1.00 35.91 98 GLY A C 1
ATOM 767 O O . GLY A 1 98 ? 2.414 -20.749 21.505 1.00 35.91 98 GLY A O 1
ATOM 768 N N . ARG A 1 99 ? 4.334 -21.653 22.319 1.00 41.34 99 ARG A N 1
ATOM 769 C CA . ARG A 1 99 ? 5.170 -21.768 21.112 1.00 41.34 99 ARG A CA 1
ATOM 770 C C . ARG A 1 99 ? 5.310 -20.461 20.325 1.00 41.34 99 ARG A C 1
ATOM 772 O O . ARG A 1 99 ? 4.379 -19.983 19.700 1.00 41.34 99 ARG A O 1
ATOM 779 N N . THR A 1 100 ? 6.534 -19.945 20.276 1.00 44.62 100 THR A N 1
ATOM 780 C CA . THR A 1 100 ? 6.985 -19.013 19.240 1.00 44.62 100 THR A CA 1
ATOM 781 C C . THR A 1 100 ? 6.797 -19.684 17.875 1.00 44.62 100 THR A C 1
ATOM 783 O O . THR A 1 100 ? 7.655 -20.426 17.393 1.00 44.62 100 THR A O 1
ATOM 786 N N . GLY A 1 101 ? 5.599 -19.516 17.315 1.00 38.62 101 GLY A N 1
ATOM 787 C CA . GLY A 1 101 ? 5.190 -20.056 16.033 1.00 38.62 101 GLY A CA 1
ATOM 788 C C . GLY A 1 101 ? 6.142 -19.564 14.961 1.00 38.62 101 GLY A C 1
ATOM 789 O O . GLY A 1 101 ? 6.505 -18.391 14.891 1.00 38.62 101 GLY A O 1
ATOM 790 N N . ARG A 1 102 ? 6.567 -20.496 14.123 1.00 43.59 102 ARG A N 1
ATOM 791 C CA . ARG A 1 102 ? 7.431 -20.304 12.960 1.00 43.59 102 ARG A CA 1
ATOM 792 C C . ARG A 1 102 ? 6.635 -19.635 11.820 1.00 43.59 102 ARG A C 1
ATOM 794 O O . ARG A 1 102 ? 6.837 -19.962 10.657 1.00 43.59 102 ARG A O 1
ATOM 801 N N . ASP A 1 103 ? 5.723 -18.728 12.168 1.00 48.03 103 ASP A N 1
ATOM 802 C CA . ASP A 1 103 ? 4.599 -18.297 11.327 1.00 48.03 103 ASP A CA 1
ATOM 803 C C . ASP A 1 103 ? 4.829 -16.892 10.744 1.00 48.03 103 ASP A C 1
ATOM 805 O O . ASP A 1 103 ? 4.174 -16.493 9.785 1.00 48.03 103 ASP A O 1
ATOM 809 N N . GLY A 1 104 ? 5.830 -16.171 11.263 1.00 50.28 104 GLY A N 1
ATOM 810 C CA . GLY A 1 104 ? 6.290 -14.878 10.751 1.00 50.28 104 GLY A CA 1
ATOM 811 C C . GLY A 1 104 ? 7.310 -14.971 9.609 1.00 50.28 104 GLY A C 1
ATOM 812 O O . GLY A 1 104 ? 7.959 -13.976 9.298 1.00 50.28 104 GLY A O 1
ATOM 813 N N . ALA A 1 105 ? 7.524 -16.144 9.006 1.00 54.84 105 ALA A N 1
ATOM 814 C CA . ALA A 1 105 ? 8.304 -16.214 7.772 1.00 54.84 105 ALA A CA 1
ATOM 815 C C . ALA A 1 105 ? 7.477 -15.599 6.628 1.00 54.84 105 ALA A C 1
ATOM 817 O O . ALA A 1 105 ? 6.271 -15.829 6.599 1.00 54.84 105 ALA A O 1
ATOM 818 N N . PRO A 1 106 ? 8.075 -14.848 5.684 1.00 58.91 106 PRO A N 1
ATOM 819 C CA . PRO A 1 106 ? 7.361 -14.388 4.498 1.00 58.91 106 PRO A CA 1
ATOM 820 C C . PRO A 1 106 ? 6.771 -15.599 3.769 1.00 58.91 106 PRO A C 1
ATOM 822 O O . PRO A 1 106 ? 7.490 -16.450 3.239 1.00 58.91 106 PRO A O 1
ATOM 825 N N . GLN A 1 107 ? 5.447 -15.715 3.833 1.00 55.56 107 GLN A N 1
ATOM 826 C CA . GLN A 1 107 ? 4.702 -16.820 3.256 1.00 55.56 107 GLN A CA 1
ATOM 827 C C . GLN A 1 107 ? 4.567 -16.527 1.769 1.00 55.56 107 GLN A C 1
ATOM 829 O O . GLN A 1 107 ? 3.766 -15.693 1.368 1.00 55.56 107 GLN A O 1
ATOM 834 N N . ASN A 1 108 ? 5.379 -17.233 0.988 1.00 59.56 108 ASN A N 1
ATOM 835 C CA . ASN A 1 108 ? 5.466 -17.226 -0.467 1.00 59.56 108 ASN A CA 1
ATOM 836 C C . ASN A 1 108 ? 6.666 -16.451 -1.047 1.00 59.56 108 ASN A C 1
ATOM 838 O O . ASN A 1 108 ? 6.764 -15.228 -1.000 1.00 59.56 108 ASN A O 1
ATOM 842 N N . SER A 1 109 ? 7.585 -17.214 -1.638 1.00 58.59 109 SER A N 1
ATOM 843 C CA . SER A 1 109 ? 8.623 -16.710 -2.539 1.00 58.59 109 SER A CA 1
ATOM 844 C C . SER A 1 109 ? 8.650 -17.571 -3.795 1.00 58.59 109 SER A C 1
ATOM 846 O O . SER A 1 109 ? 9.708 -18.046 -4.213 1.00 58.59 109 SER A O 1
ATOM 848 N N . ASP A 1 110 ? 7.473 -17.795 -4.390 1.00 70.38 110 ASP A N 1
ATOM 849 C CA . ASP A 1 110 ? 7.390 -18.287 -5.759 1.00 70.38 110 ASP A CA 1
ATOM 850 C C . ASP A 1 110 ? 8.399 -17.493 -6.607 1.00 70.38 110 ASP A C 1
ATOM 852 O O . ASP A 1 110 ? 8.451 -16.259 -6.513 1.00 70.38 110 ASP A O 1
ATOM 856 N N . PRO A 1 111 ? 9.276 -18.164 -7.370 1.00 81.81 111 PRO A N 1
ATOM 857 C CA . PRO A 1 111 ? 10.345 -17.484 -8.076 1.00 81.81 111 PRO A CA 1
ATOM 858 C C . PRO A 1 111 ? 9.748 -16.614 -9.186 1.00 81.81 111 PRO A C 1
ATOM 860 O O . PRO A 1 111 ? 9.436 -17.085 -10.277 1.00 81.81 111 PRO A O 1
ATOM 863 N N . VAL A 1 112 ? 9.597 -15.320 -8.906 1.00 86.38 112 VAL A N 1
ATOM 864 C CA . VAL A 1 112 ? 9.155 -14.319 -9.880 1.00 86.38 112 VAL A CA 1
ATOM 865 C C . VAL A 1 112 ? 10.366 -13.728 -10.599 1.00 86.38 112 VAL A C 1
ATOM 867 O O . VAL A 1 112 ? 11.422 -13.479 -10.011 1.00 86.38 112 VAL A O 1
ATOM 870 N N . GLU A 1 113 ? 10.213 -13.468 -11.896 1.00 91.12 113 GLU A N 1
ATOM 871 C CA . GLU A 1 113 ? 11.245 -12.819 -12.695 1.00 91.12 113 GLU A CA 1
ATOM 872 C C . GLU A 1 113 ? 11.590 -11.426 -12.132 1.00 91.12 113 GLU A C 1
ATOM 874 O O . GLU A 1 113 ? 10.720 -10.569 -11.937 1.00 91.12 113 GLU A O 1
ATOM 879 N N . ARG A 1 114 ? 12.885 -11.157 -11.924 1.00 89.06 114 ARG A N 1
ATOM 880 C CA . ARG A 1 114 ? 13.362 -9.850 -11.454 1.00 89.06 114 ARG A CA 1
ATOM 881 C C . ARG A 1 114 ? 13.033 -8.759 -12.480 1.00 89.06 114 ARG A C 1
ATOM 883 O O . ARG A 1 114 ? 13.513 -8.788 -13.613 1.00 89.06 114 ARG A O 1
ATOM 890 N N . GLN A 1 115 ? 12.241 -7.767 -12.074 1.00 93.50 115 GLN A N 1
ATOM 891 C CA . GLN A 1 115 ? 11.865 -6.643 -12.944 1.00 93.50 115 GLN A CA 1
ATOM 892 C C . GLN A 1 115 ? 12.924 -5.532 -12.984 1.00 93.50 115 GLN A C 1
ATOM 894 O O . GLN A 1 115 ? 13.053 -4.841 -13.986 1.00 93.50 115 GLN A O 1
ATOM 899 N N . LEU A 1 116 ? 13.739 -5.406 -11.934 1.00 92.06 116 LEU A N 1
ATOM 900 C CA . LEU A 1 116 ? 14.773 -4.372 -11.808 1.00 92.06 116 LEU A CA 1
ATOM 901 C C . LEU A 1 116 ? 16.168 -4.899 -12.177 1.00 92.06 116 LEU A C 1
ATOM 903 O O . LEU A 1 116 ? 17.135 -4.725 -11.440 1.00 92.06 116 LEU A O 1
ATOM 907 N N . THR A 1 117 ? 16.273 -5.602 -13.304 1.00 93.56 117 THR A N 1
ATOM 908 C CA . THR A 1 117 ? 17.567 -6.029 -13.863 1.00 93.56 117 THR A CA 1
ATOM 909 C C . THR A 1 117 ? 18.153 -4.941 -14.758 1.00 93.56 117 THR A C 1
ATOM 911 O O . THR A 1 117 ? 17.419 -4.128 -15.319 1.00 93.56 117 THR A O 1
ATOM 914 N N . TRP A 1 118 ? 19.472 -4.955 -14.975 1.00 93.94 118 TRP A N 1
ATOM 915 C CA . TRP A 1 118 ? 20.120 -4.019 -15.904 1.00 93.94 118 TRP A CA 1
ATOM 916 C C . TRP A 1 118 ? 19.505 -4.063 -17.307 1.00 93.94 118 TRP A C 1
ATOM 918 O O . TRP A 1 118 ? 19.226 -3.021 -17.886 1.00 93.94 118 TRP A O 1
ATOM 928 N N . ALA A 1 119 ? 19.179 -5.254 -17.818 1.00 92.81 119 ALA A N 1
ATOM 929 C CA . ALA A 1 119 ? 18.525 -5.413 -19.118 1.00 92.81 119 ALA A CA 1
ATOM 930 C C . ALA A 1 119 ? 17.115 -4.784 -19.197 1.00 92.81 119 ALA A C 1
ATOM 932 O O . ALA A 1 119 ? 16.616 -4.528 -20.296 1.00 92.81 119 ALA A O 1
ATOM 933 N N . LYS A 1 120 ? 16.451 -4.551 -18.057 1.00 93.12 120 LYS A N 1
ATOM 934 C CA . LYS A 1 120 ? 15.114 -3.943 -17.977 1.00 93.12 120 LYS A CA 1
ATOM 935 C C . LYS A 1 120 ? 15.138 -2.460 -17.603 1.00 93.12 120 LYS A C 1
ATOM 937 O O . LYS A 1 120 ? 14.267 -1.736 -18.066 1.00 93.12 120 LYS A O 1
ATOM 942 N N . VAL A 1 121 ? 16.125 -2.018 -16.821 1.00 94.75 121 VAL A N 1
ATOM 943 C CA . VAL A 1 121 ? 16.239 -0.631 -16.326 1.00 94.75 121 VAL A CA 1
ATOM 944 C C . VAL A 1 121 ? 17.067 0.263 -17.253 1.00 94.75 121 VAL A C 1
ATOM 946 O O . VAL A 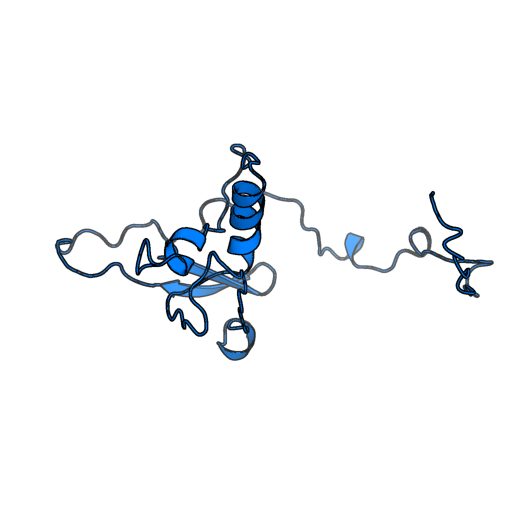1 121 ? 16.847 1.472 -17.283 1.00 94.75 121 VAL A O 1
ATOM 949 N N . LEU A 1 122 ? 18.005 -0.297 -18.028 1.00 96.12 122 LEU A N 1
ATOM 950 C CA . LEU A 1 122 ? 18.756 0.492 -19.004 1.00 96.12 122 LEU A CA 1
ATOM 951 C C . LEU A 1 122 ? 17.811 1.106 -20.036 1.00 96.12 122 LEU A C 1
ATOM 953 O O . LEU A 1 122 ? 16.899 0.446 -20.539 1.00 96.12 122 LEU A O 1
ATOM 957 N N . TRP A 1 123 ? 18.060 2.374 -20.355 1.00 94.06 123 TRP A N 1
ATOM 958 C CA . TRP A 1 123 ? 17.282 3.102 -21.341 1.00 94.06 123 TRP A CA 1
ATOM 959 C C . TRP A 1 123 ? 17.371 2.429 -22.709 1.00 94.06 123 TRP A C 1
ATOM 961 O O . TRP A 1 123 ? 18.449 2.079 -23.193 1.00 94.06 123 TRP A O 1
ATOM 971 N N . LYS A 1 124 ? 16.206 2.253 -23.326 1.00 93.19 124 LYS A N 1
ATOM 972 C CA . LYS A 1 124 ? 16.044 1.607 -24.623 1.00 93.19 124 LYS A CA 1
ATOM 973 C C . LYS A 1 124 ? 15.545 2.653 -25.600 1.00 93.19 124 LYS A C 1
ATOM 975 O O . LYS A 1 124 ? 14.383 3.038 -25.531 1.00 93.19 124 LYS A O 1
ATOM 980 N N . LEU A 1 125 ? 16.418 3.073 -26.514 1.00 89.81 125 LEU A N 1
ATOM 981 C CA . LEU A 1 125 ? 16.107 4.038 -27.576 1.00 89.81 125 LEU A CA 1
ATOM 982 C C . LEU A 1 125 ? 14.804 3.690 -28.315 1.00 89.81 125 LEU A C 1
ATOM 984 O O . LEU A 1 125 ? 13.974 4.555 -28.555 1.00 89.81 125 LEU A O 1
ATOM 988 N N . TRP A 1 126 ? 14.586 2.404 -28.605 1.00 87.75 126 TRP A N 1
ATOM 989 C CA . TRP A 1 126 ? 13.394 1.913 -29.307 1.00 87.75 126 TRP A CA 1
ATOM 990 C C . TRP A 1 126 ? 12.111 1.891 -28.460 1.00 87.75 126 TRP A C 1
ATOM 992 O O . TRP A 1 126 ? 11.040 1.643 -29.002 1.00 87.75 126 TRP A O 1
ATOM 1002 N N . LEU A 1 127 ? 12.202 2.108 -27.145 1.00 92.56 127 LEU A N 1
ATOM 1003 C CA . LEU A 1 127 ? 11.040 2.261 -26.262 1.00 92.56 127 LEU A CA 1
ATOM 1004 C C . LEU A 1 127 ? 10.728 3.727 -25.955 1.00 92.56 127 LEU A C 1
ATOM 1006 O O . LEU A 1 127 ? 9.796 3.990 -25.200 1.00 92.56 127 LEU A O 1
ATOM 1010 N N . GLN A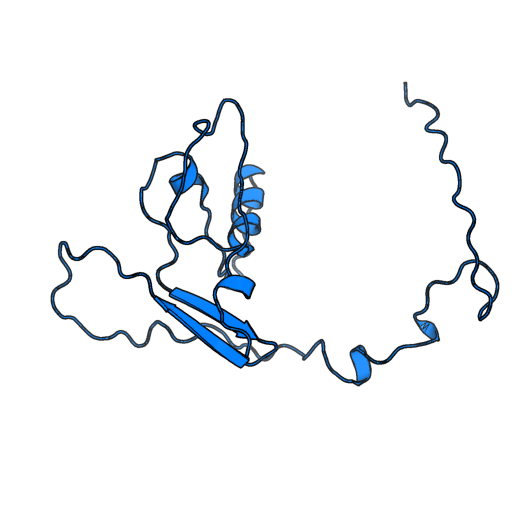 1 128 ? 11.500 4.682 -26.481 1.00 90.69 128 GLN A N 1
ATOM 1011 C CA . GLN A 1 128 ? 11.266 6.087 -26.187 1.00 90.69 128 GLN A CA 1
ATOM 1012 C C . GLN A 1 128 ? 9.990 6.579 -26.887 1.00 90.69 128 GLN A C 1
ATOM 1014 O O . GLN A 1 128 ? 9.954 6.615 -28.119 1.00 90.69 128 GLN A O 1
ATOM 1019 N N . PRO A 1 129 ? 8.963 7.028 -26.138 1.00 90.50 129 PRO A N 1
ATOM 1020 C CA . PRO A 1 129 ? 7.864 7.758 -26.748 1.00 90.50 129 PRO A CA 1
ATOM 1021 C C . PRO A 1 129 ? 8.388 9.104 -27.275 1.00 90.50 129 PRO A C 1
ATOM 1023 O O . PRO A 1 129 ? 9.061 9.843 -26.555 1.00 90.50 129 PRO A O 1
ATOM 1026 N N . CYS A 1 130 ? 8.109 9.415 -28.541 1.00 87.19 130 CYS A N 1
ATOM 1027 C CA . CYS A 1 130 ? 8.577 10.626 -29.213 1.00 87.19 130 CYS A CA 1
ATOM 1028 C C . CYS A 1 130 ? 7.489 11.163 -30.150 1.00 87.19 130 CYS A C 1
ATOM 1030 O O . CYS A 1 130 ? 7.085 10.467 -31.080 1.00 87.19 130 CYS A O 1
ATOM 1032 N N . CYS A 1 131 ? 7.030 12.399 -29.929 1.00 88.19 131 CYS A N 1
ATOM 1033 C CA . CYS A 1 131 ? 6.300 13.148 -30.952 1.00 88.19 131 CYS A CA 1
ATOM 1034 C C . CYS A 1 131 ? 7.318 13.791 -31.905 1.00 88.19 131 CYS A C 1
ATOM 1036 O O . CYS A 1 131 ? 8.258 14.447 -31.449 1.00 88.19 131 CYS A O 1
ATOM 1038 N N . GLY A 1 132 ? 7.135 13.628 -33.216 1.00 81.81 132 GLY A N 1
ATOM 1039 C CA . GLY A 1 132 ? 8.043 14.183 -34.222 1.00 81.81 132 GLY A CA 1
ATOM 1040 C C . GLY A 1 132 ? 9.212 13.252 -34.559 1.00 81.81 132 GLY A C 1
ATOM 1041 O O . GLY A 1 132 ? 9.029 12.045 -34.692 1.00 81.81 132 GLY A O 1
ATOM 1042 N N . THR A 1 133 ? 10.408 13.815 -34.758 1.00 84.56 133 THR A N 1
ATOM 1043 C CA . THR A 1 133 ? 11.584 13.064 -35.236 1.00 84.56 133 THR A CA 1
ATOM 1044 C C . THR A 1 133 ? 12.634 12.949 -34.139 1.00 84.56 133 THR A C 1
ATOM 1046 O O . THR A 1 133 ? 13.244 13.942 -33.749 1.00 84.56 133 THR A O 1
ATOM 1049 N N . PHE A 1 134 ? 12.889 11.729 -33.666 1.00 84.62 134 PHE A N 1
ATOM 1050 C CA . PHE A 1 134 ? 13.988 11.443 -32.742 1.00 84.62 134 PHE A CA 1
ATOM 1051 C C . PHE A 1 134 ? 15.344 11.864 -33.360 1.00 84.62 134 PHE A C 1
ATOM 1053 O O . PHE A 1 134 ? 15.573 11.564 -34.534 1.00 84.62 134 PHE A O 1
ATOM 1060 N N . PRO A 1 135 ? 16.262 12.531 -32.623 1.00 85.69 135 PRO A N 1
ATOM 1061 C CA . PRO A 1 135 ? 16.272 12.793 -31.175 1.00 85.69 135 PRO A CA 1
ATOM 1062 C C . PRO A 1 135 ? 15.538 14.066 -30.723 1.00 85.69 135 PRO A C 1
ATOM 1064 O O . PRO A 1 135 ? 15.464 14.337 -29.525 1.00 85.69 135 PRO A O 1
ATOM 1067 N N . PHE A 1 136 ? 14.981 14.842 -31.651 1.00 86.69 136 PHE A N 1
ATOM 1068 C CA . PHE A 1 136 ? 14.298 16.106 -31.378 1.00 86.69 136 PHE A CA 1
ATOM 1069 C C . PHE A 1 136 ? 12.800 15.877 -31.155 1.00 86.69 136 PHE A C 1
ATOM 1071 O O . PHE A 1 136 ? 11.954 16.255 -31.966 1.00 86.69 136 PHE A O 1
ATOM 1078 N N . CYS A 1 137 ? 12.478 15.217 -30.045 1.00 88.00 137 CYS A N 1
ATOM 1079 C CA . CYS A 1 137 ? 11.095 14.977 -29.649 1.00 88.00 137 CYS A CA 1
ATOM 1080 C C . CYS A 1 137 ? 10.465 16.270 -29.113 1.00 88.00 137 CYS A C 1
ATOM 1082 O O . CYS A 1 137 ? 10.980 16.853 -28.159 1.00 88.00 137 CYS A O 1
ATOM 1084 N N . SER A 1 138 ? 9.347 16.699 -29.701 1.00 88.25 138 SER A N 1
ATOM 1085 C CA . SER A 1 138 ? 8.577 17.868 -29.260 1.00 88.25 138 SER A CA 1
ATOM 1086 C C . SER A 1 138 ? 7.088 17.619 -29.481 1.00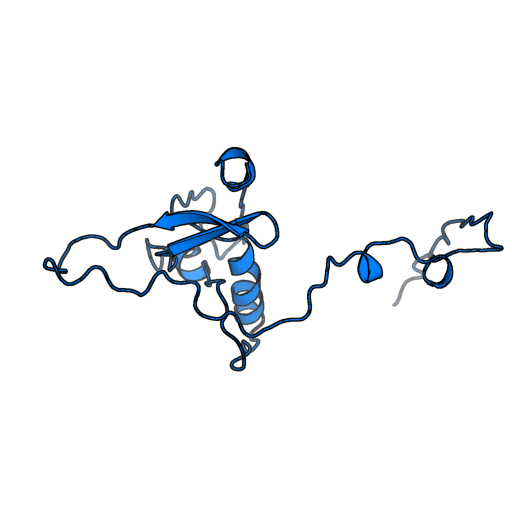 88.25 138 SER A C 1
ATOM 1088 O O . SER A 1 138 ? 6.695 17.175 -30.559 1.00 88.25 138 SER A O 1
ATOM 1090 N N . CYS A 1 139 ? 6.264 17.892 -28.470 1.00 86.06 139 CYS A N 1
ATOM 1091 C CA . CYS A 1 139 ? 4.809 17.789 -28.551 1.00 86.06 139 CYS A CA 1
ATOM 1092 C C . CYS A 1 139 ? 4.198 19.151 -28.189 1.00 86.06 139 CYS A C 1
ATOM 1094 O O . CYS A 1 139 ? 4.607 19.764 -27.203 1.00 86.06 139 CYS A O 1
ATOM 1096 N N . GLU A 1 140 ? 3.185 19.588 -28.935 1.00 84.75 140 GLU A N 1
ATOM 1097 C CA . GLU A 1 140 ? 2.234 20.597 -28.462 1.00 84.75 140 GLU A CA 1
ATOM 1098 C C . GLU A 1 140 ? 1.014 19.881 -27.876 1.00 84.75 140 GLU A C 1
ATOM 1100 O O . GLU A 1 140 ? 0.561 18.867 -28.409 1.00 84.75 140 GLU A O 1
ATOM 1105 N N . GLU A 1 141 ? 0.483 20.383 -26.763 1.00 80.88 141 GLU A N 1
ATOM 1106 C CA . GLU A 1 141 ? -0.720 19.817 -26.158 1.00 80.88 141 GLU A CA 1
ATOM 1107 C C . GLU A 1 141 ? -1.948 20.145 -27.018 1.00 80.88 141 GLU A C 1
ATOM 1109 O O . GLU A 1 141 ? -2.300 21.308 -27.233 1.00 80.88 141 GLU A O 1
ATOM 1114 N N . SER A 1 142 ? -2.623 19.112 -27.527 1.00 72.12 142 SER A N 1
ATOM 1115 C CA . SER A 1 142 ? -3.887 19.288 -28.236 1.00 72.12 142 SER A CA 1
ATOM 1116 C C . SER A 1 142 ? -4.958 19.749 -27.250 1.00 72.12 142 SER A C 1
ATOM 1118 O O . SER A 1 142 ? -5.345 18.994 -26.355 1.00 72.12 142 SER A O 1
ATOM 1120 N N . LYS A 1 143 ? -5.487 20.966 -27.433 1.00 64.44 143 LYS A N 1
ATOM 1121 C CA . LYS A 1 143 ? -6.698 21.417 -26.735 1.00 64.44 143 LYS A CA 1
ATOM 1122 C C . LYS A 1 143 ? -7.860 20.506 -27.133 1.00 64.44 143 LYS A C 1
ATOM 1124 O O . LYS A 1 143 ? -8.517 20.747 -28.142 1.00 64.44 143 LYS A O 1
ATOM 1129 N N . HIS A 1 144 ? -8.131 19.469 -26.347 1.00 57.75 144 HIS A N 1
ATOM 1130 C CA . HIS A 1 144 ? -9.416 18.785 -26.398 1.00 57.75 144 HIS A CA 1
ATOM 1131 C C . HIS A 1 144 ?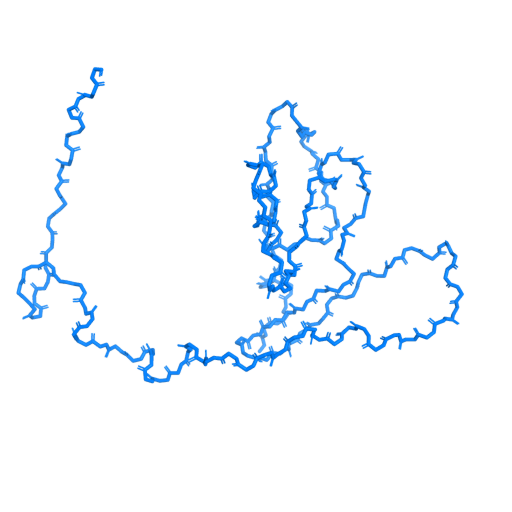 -10.479 19.778 -25.916 1.00 57.75 144 HIS A C 1
ATOM 1133 O O . HIS A 1 144 ? -10.767 19.883 -24.727 1.00 57.75 144 HIS A O 1
ATOM 1139 N N . THR A 1 145 ? -11.062 20.545 -26.837 1.00 52.25 145 THR A N 1
ATOM 1140 C CA . THR A 1 145 ? -12.386 21.118 -26.610 1.00 52.25 145 THR A CA 1
ATOM 1141 C C . THR A 1 145 ? -13.332 19.946 -26.411 1.00 52.25 145 THR A C 1
ATOM 1143 O O . THR A 1 145 ? -13.666 19.248 -27.369 1.00 52.25 145 THR A O 1
ATOM 1146 N N . SER A 1 146 ? -13.745 19.713 -25.168 1.00 54.69 146 SER A N 1
ATOM 1147 C CA . SER A 1 146 ? -14.943 18.948 -24.854 1.00 54.69 146 SER A CA 1
ATOM 1148 C C . SER A 1 146 ? -16.140 19.700 -25.441 1.00 54.69 146 SER A C 1
ATOM 1150 O O . SER A 1 146 ? -16.797 20.483 -24.756 1.00 54.69 146 SER A O 1
ATOM 1152 N N . ALA A 1 147 ? -16.369 19.530 -26.744 1.00 46.50 147 ALA A N 1
ATOM 1153 C CA . ALA A 1 147 ? -17.675 19.759 -27.333 1.00 46.50 147 ALA A CA 1
ATOM 1154 C C . ALA A 1 147 ? -18.637 18.812 -26.609 1.00 46.50 147 ALA A C 1
ATOM 1156 O O . ALA A 1 147 ? -18.364 17.615 -26.505 1.00 46.50 147 ALA A O 1
ATOM 1157 N N . GLY A 1 148 ? -19.670 19.395 -26.004 1.00 45.75 148 GLY A N 1
ATOM 1158 C CA . GLY A 1 148 ? -20.606 18.704 -25.133 1.00 45.75 148 GLY A CA 1
ATOM 1159 C C . GLY A 1 148 ? -21.194 17.456 -25.783 1.00 45.75 148 GLY A C 1
ATOM 1160 O O . GLY A 1 148 ? -21.559 17.466 -26.955 1.00 45.75 148 GLY A O 1
ATOM 1161 N N . ALA A 1 149 ? -21.282 16.394 -24.990 1.00 37.62 149 ALA A N 1
ATOM 1162 C CA . ALA A 1 149 ? -22.290 15.376 -25.200 1.00 37.62 149 ALA A CA 1
ATOM 1163 C C . ALA A 1 149 ? -23.574 15.900 -24.543 1.00 37.62 149 ALA A C 1
ATOM 1165 O O . ALA A 1 149 ? -23.600 16.106 -23.326 1.00 37.62 149 ALA A O 1
ATOM 1166 N N . GLU A 1 150 ? -24.561 16.210 -25.384 1.00 35.47 150 GLU A N 1
ATOM 1167 C CA . GLU A 1 150 ? -25.983 16.245 -25.019 1.00 35.47 150 GLU A CA 1
ATOM 1168 C C . GLU A 1 150 ? -26.449 14.885 -24.480 1.00 35.47 150 GLU A C 1
ATOM 1170 O O . GLU A 1 150 ? -25.906 13.846 -24.931 1.00 35.47 150 GLU A O 1
#

Radius of gyration: 22.6 Å; chains: 1; bounding box: 46×43×63 Å

Organism: NCBI:txid307959

Secondary structure (DSSP, 8-state):
----HHHH--------TTTSPTT----S---GGGHHHHHHHHTTPPPPSSS-------HHHHTTS-SS-S-SEEEEEETTEEEEEEE-PPP-SS--S----TT-S-S----PPPSSSHHHHS--GGG---SEETTEE-------------

InterPro domains:
  IPR017850 Alkaline-phosphatase-like, core domain superfamily [G3DSA:3.40.720.10] (2-63)
  IPR017850 Alkaline-phosphatase-like, core domain superfamily [SSF53649] (2-141)
  IPR050738 Sulfatase enzyme [PTHR42693] (3-89)